Protein AF-A0A7Y0SPT6-F1 (afdb_monomer)

Secondary structure (DSSP, 8-state):
-HHHHHHHHHHHHTTTSHHHHHHHHHHSSS---S-GGGPPP-TT--PPPTT-SSSHHHHHHHHHHHHHHHHHHHHHHHTTS-SSGGG--------HHHHHHHHTTGGG---

Nearest PDB structures (foldseek):
  8c9g-assembly1_A  TM=8.582E-01  e=1.030E-02  Priestia megaterium
  8c9f-assembly1_A  TM=8.587E-01  e=1.387E-02  Priestia megaterium

Radius of gyration: 20.24 Å; Cα contacts (8 Å, |Δi|>4): 62; chains: 1; bounding box: 50×26×49 Å

pLDDT: mean 92.6, std 4.07, range [75.62, 97.69]

InterPro domains:
  IPR009080 Aminoacyl-tRNA synthetase, class Ia, anticodon-binding [SSF47323] (1-111)
  IPR013155 Methionyl/Valyl/Leucyl/Isoleucyl-tRNA synthetase, anticodon-binding [PF08264] (1-91)
  IPR050081 Isoleucine--tRNA ligase [PTHR42765] (2-110)

Structure (mmCIF, N/CA/C/O backbone):
data_AF-A0A7Y0SPT6-F1
#
_entry.id   AF-A0A7Y0SPT6-F1
#
loop_
_atom_site.group_PDB
_atom_site.id
_atom_site.type_symbol
_atom_site.label_atom_id
_atom_site.label_alt_id
_atom_site.label_comp_id
_atom_site.label_asym_id
_atom_site.label_entity_id
_atom_site.label_seq_id
_atom_site.pdbx_PDB_ins_code
_atom_site.Cartn_x
_atom_site.Cartn_y
_atom_site.Cartn_z
_atom_site.occupancy
_atom_site.B_iso_or_equiv
_atom_site.auth_seq_id
_atom_site.auth_comp_id
_atom_site.auth_asym_id
_atom_site.auth_atom_id
_atom_site.pdbx_PDB_model_num
ATOM 1 N N . ALA A 1 1 ? 2.396 -7.278 -6.099 1.00 87.56 1 ALA A N 1
ATOM 2 C CA . ALA A 1 1 ? 2.195 -5.827 -5.895 1.00 87.56 1 ALA A CA 1
ATOM 3 C C . ALA A 1 1 ? 3.503 -5.099 -5.570 1.00 87.56 1 ALA A C 1
ATOM 5 O O . ALA A 1 1 ? 3.992 -4.389 -6.435 1.00 87.56 1 ALA A O 1
ATOM 6 N N . LEU A 1 2 ? 4.112 -5.309 -4.391 1.00 93.88 2 LEU A N 1
ATOM 7 C CA . LEU A 1 2 ? 5.287 -4.537 -3.938 1.00 93.88 2 LEU A CA 1
ATOM 8 C C . LEU A 1 2 ? 6.454 -4.497 -4.935 1.00 93.88 2 LEU A C 1
ATOM 10 O O . LEU A 1 2 ? 7.004 -3.428 -5.159 1.00 93.88 2 LEU A O 1
ATOM 14 N N . TYR A 1 3 ? 6.775 -5.623 -5.581 1.00 93.31 3 TYR A N 1
ATOM 15 C CA . TYR A 1 3 ? 7.822 -5.680 -6.609 1.00 93.31 3 TYR A CA 1
ATOM 16 C C . TYR A 1 3 ? 7.567 -4.710 -7.780 1.00 93.31 3 TYR A C 1
ATOM 18 O O . TYR A 1 3 ? 8.443 -3.946 -8.157 1.00 93.31 3 TYR A O 1
ATOM 26 N N . TYR A 1 4 ? 6.339 -4.671 -8.299 1.00 94.81 4 TYR A N 1
ATOM 27 C CA . TYR A 1 4 ? 5.960 -3.785 -9.405 1.00 94.81 4 TYR A CA 1
ATOM 28 C C . TYR A 1 4 ? 5.970 -2.313 -8.978 1.00 94.81 4 TYR A C 1
ATOM 30 O O . TYR A 1 4 ? 6.375 -1.445 -9.744 1.00 94.81 4 TYR A O 1
ATOM 38 N N . ILE A 1 5 ? 5.558 -2.037 -7.736 1.00 95.62 5 ILE A N 1
ATOM 39 C CA . ILE A 1 5 ? 5.596 -0.687 -7.167 1.00 95.62 5 ILE A CA 1
ATOM 40 C C . ILE A 1 5 ? 7.040 -0.198 -7.066 1.00 95.62 5 ILE A C 1
ATOM 42 O O . ILE A 1 5 ? 7.319 0.923 -7.477 1.00 95.62 5 ILE A O 1
ATOM 46 N N . VAL A 1 6 ? 7.963 -1.019 -6.556 1.00 95.69 6 VAL A N 1
ATOM 47 C CA . VAL A 1 6 ? 9.367 -0.609 -6.434 1.00 95.69 6 VAL A CA 1
ATOM 48 C C . VAL A 1 6 ? 10.048 -0.492 -7.804 1.00 95.69 6 VAL A C 1
ATOM 50 O O . VAL A 1 6 ? 10.781 0.468 -8.018 1.00 95.69 6 VAL A O 1
ATOM 53 N N . GLU A 1 7 ? 9.742 -1.372 -8.767 1.00 95.56 7 GLU A N 1
ATOM 54 C CA . GLU A 1 7 ? 10.236 -1.249 -10.149 1.00 95.56 7 GLU A CA 1
ATOM 55 C C . GLU A 1 7 ? 9.813 0.093 -10.777 1.00 95.56 7 GLU A C 1
ATOM 57 O O . GLU A 1 7 ? 10.642 0.779 -11.381 1.00 95.56 7 GLU A O 1
ATOM 62 N N . ALA A 1 8 ? 8.560 0.517 -10.589 1.00 95.69 8 ALA A N 1
ATOM 63 C CA . ALA A 1 8 ? 8.087 1.814 -11.067 1.00 95.69 8 ALA A CA 1
ATOM 64 C C . ALA A 1 8 ? 8.724 2.989 -10.310 1.00 95.69 8 ALA A C 1
ATOM 66 O O . ALA A 1 8 ? 9.320 3.882 -10.914 1.00 95.69 8 ALA A O 1
ATOM 67 N N . LEU A 1 9 ? 8.625 2.974 -8.978 1.00 96.00 9 LEU A N 1
ATOM 68 C CA . LEU A 1 9 ? 9.001 4.093 -8.118 1.00 96.00 9 LEU A CA 1
ATOM 69 C C . LEU A 1 9 ? 10.486 4.447 -8.255 1.00 96.00 9 LEU A C 1
ATOM 71 O O . LEU A 1 9 ? 10.817 5.626 -8.357 1.00 96.00 9 LEU A O 1
ATOM 75 N N . VAL A 1 10 ? 11.369 3.443 -8.311 1.00 96.62 10 VAL A N 1
ATOM 76 C CA . VAL A 1 10 ? 12.824 3.647 -8.414 1.00 96.62 10 VAL A CA 1
ATOM 77 C C . VAL A 1 10 ? 13.210 4.334 -9.726 1.00 96.62 10 VAL A C 1
ATOM 79 O O . VAL A 1 10 ? 14.054 5.229 -9.734 1.00 96.62 10 VAL A O 1
ATOM 82 N N . ARG A 1 11 ? 12.544 3.997 -10.835 1.00 95.75 11 ARG A N 1
ATOM 83 C CA . ARG A 1 11 ? 12.757 4.674 -12.124 1.00 95.75 11 ARG A CA 1
ATOM 84 C C . ARG A 1 11 ? 12.197 6.092 -12.121 1.00 95.75 11 ARG A C 1
ATOM 86 O O . ARG A 1 11 ? 12.853 7.007 -12.606 1.00 95.75 11 ARG A 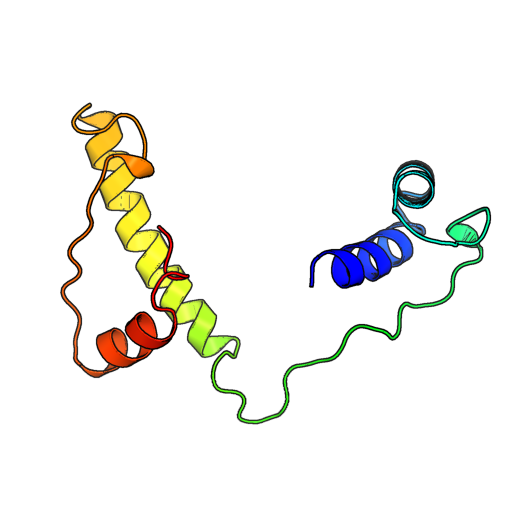O 1
ATOM 93 N N . TRP A 1 12 ? 11.013 6.297 -11.544 1.00 94.81 12 TRP A N 1
ATOM 94 C CA . TRP A 1 12 ? 10.384 7.620 -11.467 1.00 94.81 12 TRP A CA 1
ATOM 95 C C . TRP A 1 12 ? 11.157 8.601 -10.589 1.00 94.81 12 TRP A C 1
ATOM 97 O O . TRP A 1 12 ? 11.184 9.794 -10.883 1.00 94.81 12 TRP A O 1
ATOM 107 N N . MET A 1 13 ? 11.798 8.116 -9.523 1.00 95.25 13 MET A N 1
ATOM 108 C CA . MET A 1 13 ? 12.612 8.957 -8.647 1.00 95.25 13 MET A CA 1
ATOM 109 C C . MET A 1 13 ? 14.013 9.237 -9.210 1.00 95.25 13 MET A C 1
ATOM 111 O O . MET A 1 13 ? 14.622 10.226 -8.804 1.00 95.25 13 MET A O 1
ATOM 115 N N . ALA A 1 14 ? 14.526 8.422 -10.142 1.00 96.19 14 ALA A N 1
ATOM 116 C CA . ALA A 1 14 ? 15.891 8.536 -10.669 1.00 96.19 14 ALA A CA 1
ATOM 117 C C . ALA A 1 14 ? 16.271 9.937 -11.206 1.00 96.19 14 ALA A C 1
ATOM 119 O O . ALA A 1 14 ? 17.397 10.365 -10.948 1.00 96.19 14 ALA A O 1
ATOM 120 N N . PRO A 1 15 ? 15.379 10.708 -11.867 1.00 94.75 15 PRO A N 1
ATOM 121 C CA . PRO A 1 15 ? 15.691 12.069 -12.320 1.00 94.75 15 PRO A CA 1
ATOM 122 C C . PRO A 1 15 ? 15.868 13.109 -11.200 1.00 94.75 15 PRO A C 1
ATOM 124 O O . PRO A 1 15 ? 16.413 14.179 -11.455 1.00 94.75 15 PRO A O 1
ATOM 127 N N . ILE A 1 16 ? 15.388 12.833 -9.981 1.00 96.62 16 ILE A N 1
ATOM 128 C CA . ILE A 1 16 ? 15.374 13.786 -8.853 1.00 96.62 16 ILE A CA 1
ATOM 129 C C . ILE A 1 16 ? 16.317 13.322 -7.734 1.00 96.62 16 ILE A C 1
ATOM 131 O O . ILE A 1 16 ? 17.043 14.121 -7.149 1.00 96.62 16 ILE A O 1
ATOM 135 N N . MET A 1 17 ? 16.312 12.021 -7.444 1.00 97.31 17 MET A N 1
ATOM 136 C CA . MET A 1 17 ? 17.060 11.367 -6.371 1.00 97.31 17 MET A CA 1
ATOM 137 C C . MET A 1 17 ? 17.978 10.288 -6.955 1.00 97.31 17 MET A C 1
ATOM 139 O O . MET A 1 17 ? 17.886 9.116 -6.594 1.00 97.31 17 MET A O 1
ATOM 143 N N . SER A 1 18 ? 18.840 10.678 -7.893 1.00 96.12 18 SER A N 1
ATOM 144 C CA . SER A 1 18 ? 19.634 9.761 -8.720 1.00 96.12 18 SER A CA 1
ATOM 145 C C . SER A 1 18 ? 20.489 8.778 -7.919 1.00 96.12 18 SER A C 1
ATOM 147 O O . SER A 1 18 ? 20.436 7.582 -8.190 1.00 96.12 18 SER A O 1
ATOM 149 N N . SER A 1 19 ? 21.226 9.247 -6.907 1.00 96.31 19 SER A N 1
ATOM 150 C CA . SER A 1 19 ? 22.067 8.372 -6.077 1.00 96.31 19 SER A CA 1
ATOM 151 C C . SER A 1 19 ? 21.239 7.350 -5.297 1.00 96.31 19 SER A C 1
ATOM 153 O O . SER A 1 19 ? 21.529 6.161 -5.340 1.00 96.31 19 SER A O 1
ATOM 155 N N . THR A 1 20 ? 20.164 7.794 -4.639 1.00 97.69 20 THR A N 1
ATOM 156 C CA . THR A 1 20 ? 19.277 6.901 -3.877 1.00 97.69 20 THR A CA 1
ATOM 157 C C . THR A 1 20 ? 18.575 5.896 -4.789 1.00 97.69 20 THR A C 1
ATOM 159 O O . THR A 1 20 ? 18.407 4.739 -4.417 1.00 97.69 20 THR A O 1
ATOM 162 N N . ALA A 1 21 ? 18.176 6.315 -5.992 1.00 97.31 21 ALA A N 1
ATOM 163 C CA . ALA A 1 21 ? 17.574 5.424 -6.974 1.00 97.31 21 ALA A CA 1
ATOM 164 C C . ALA A 1 21 ? 18.546 4.316 -7.405 1.00 97.31 21 ALA A C 1
ATOM 166 O O . ALA A 1 21 ? 18.148 3.157 -7.460 1.00 97.31 21 ALA A O 1
ATOM 167 N N . ASP A 1 22 ? 19.809 4.658 -7.676 1.00 96.69 22 ASP A N 1
ATOM 168 C CA . ASP A 1 22 ? 20.838 3.693 -8.084 1.00 96.69 22 ASP A CA 1
ATOM 169 C C . ASP A 1 22 ? 21.207 2.723 -6.950 1.00 96.69 22 ASP A C 1
ATOM 171 O O . ASP A 1 22 ? 21.380 1.528 -7.180 1.00 96.69 22 ASP A O 1
ATOM 175 N N . GLU A 1 23 ? 21.243 3.195 -5.702 1.00 97.00 23 GLU A N 1
ATOM 176 C CA . GLU A 1 23 ? 21.419 2.333 -4.527 1.00 97.00 23 GLU A CA 1
ATOM 177 C C . GLU A 1 23 ? 20.279 1.313 -4.402 1.00 97.00 23 GLU A C 1
ATOM 179 O O . GLU A 1 23 ? 20.535 0.111 -4.350 1.00 97.00 23 GLU A O 1
ATOM 184 N N . ILE A 1 24 ? 19.015 1.764 -4.427 1.00 96.69 24 ILE A N 1
ATOM 185 C CA . ILE A 1 24 ? 17.860 0.853 -4.355 1.00 96.69 24 ILE A CA 1
ATOM 186 C C . ILE A 1 24 ? 17.875 -0.113 -5.544 1.00 96.69 24 ILE A C 1
ATOM 188 O O . ILE A 1 24 ? 17.625 -1.305 -5.372 1.00 96.69 24 ILE A O 1
ATOM 192 N N . TRP A 1 25 ? 18.186 0.384 -6.743 1.00 96.19 25 TRP A N 1
ATOM 193 C CA . TRP A 1 25 ? 18.236 -0.418 -7.960 1.00 96.19 25 TRP A CA 1
ATOM 194 C C . TRP A 1 25 ? 19.150 -1.632 -7.825 1.00 96.19 25 TRP A C 1
ATOM 196 O O . TRP A 1 25 ? 18.762 -2.716 -8.257 1.00 96.19 25 TRP A O 1
ATOM 206 N N . ASN A 1 26 ? 20.323 -1.456 -7.216 1.00 95.00 26 ASN A N 1
ATOM 207 C CA . ASN A 1 26 ? 21.313 -2.515 -7.029 1.00 95.00 26 ASN A CA 1
ATOM 208 C C . ASN A 1 26 ? 20.921 -3.536 -5.945 1.00 95.00 26 ASN A C 1
ATOM 210 O O . ASN A 1 26 ? 21.350 -4.685 -6.018 1.00 95.00 26 ASN A O 1
ATOM 214 N N . GLU A 1 27 ? 20.085 -3.149 -4.981 1.00 96.00 27 GLU A N 1
ATOM 215 C CA . GLU A 1 27 ? 19.605 -4.028 -3.900 1.00 96.00 27 GLU A CA 1
ATOM 216 C C . GLU A 1 27 ? 18.333 -4.809 -4.268 1.00 96.00 27 GLU A C 1
ATOM 218 O O . GLU A 1 27 ? 17.950 -5.777 -3.605 1.00 96.00 27 GLU A O 1
ATOM 223 N N . MET A 1 28 ? 17.636 -4.398 -5.324 1.00 95.50 28 MET A N 1
ATOM 224 C CA . MET A 1 28 ? 16.413 -5.063 -5.752 1.00 95.50 28 MET A CA 1
ATOM 225 C C . MET A 1 28 ? 16.697 -6.443 -6.387 1.00 95.50 28 MET A C 1
ATOM 227 O O . MET A 1 28 ? 17.636 -6.604 -7.170 1.00 95.50 28 MET A O 1
ATOM 231 N N . PRO A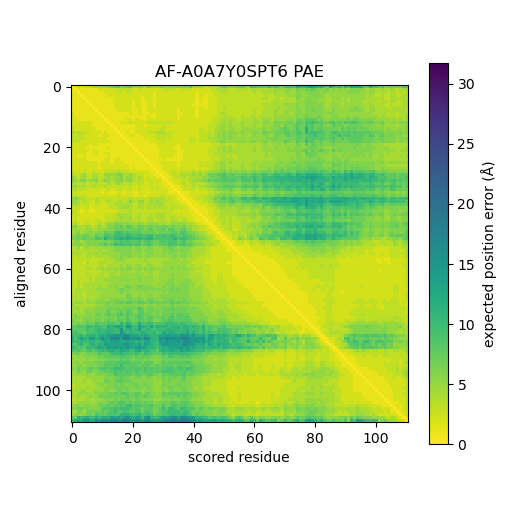 1 29 ? 15.844 -7.454 -6.137 1.00 93.44 29 PRO A N 1
ATOM 232 C CA . PRO A 1 29 ? 16.053 -8.808 -6.646 1.00 93.44 29 PRO A CA 1
ATOM 233 C C . PRO A 1 29 ? 15.863 -8.901 -8.168 1.00 93.44 29 PRO A C 1
ATOM 235 O O . PRO A 1 29 ? 15.119 -8.125 -8.767 1.00 93.44 29 PRO A O 1
ATOM 238 N N . GLY A 1 30 ? 16.475 -9.910 -8.792 1.00 89.62 30 GLY A N 1
ATOM 239 C CA . GLY A 1 30 ? 16.309 -10.214 -10.219 1.00 89.62 30 GLY A CA 1
ATOM 240 C C . GLY A 1 30 ? 17.420 -9.661 -11.115 1.00 89.62 30 GLY A C 1
ATOM 241 O O . GLY A 1 30 ? 18.276 -8.894 -10.682 1.00 89.62 30 GLY A O 1
ATOM 242 N N . GLN A 1 31 ? 17.422 -10.100 -12.376 1.00 88.88 31 GLN A N 1
ATOM 243 C CA . GLN A 1 31 ? 18.368 -9.613 -13.381 1.00 88.88 31 GLN A CA 1
ATOM 244 C C . GLN A 1 31 ? 17.971 -8.209 -13.830 1.00 88.88 31 GLN A C 1
ATOM 246 O O . GLN A 1 31 ? 16.801 -7.952 -14.104 1.00 88.88 31 GLN A O 1
ATOM 251 N N . ARG A 1 32 ? 18.953 -7.313 -13.903 1.00 89.38 32 ARG A N 1
ATOM 252 C CA . ARG A 1 32 ? 18.755 -5.900 -14.217 1.00 89.38 32 ARG A CA 1
ATOM 253 C C . ARG A 1 32 ? 20.000 -5.319 -14.865 1.00 89.38 32 ARG A C 1
ATOM 255 O O . ARG A 1 32 ? 21.100 -5.851 -14.700 1.00 89.38 32 ARG A O 1
ATOM 262 N N . ASP A 1 33 ? 19.809 -4.219 -15.578 1.00 91.81 33 ASP A N 1
ATOM 263 C CA . ASP A 1 33 ? 20.916 -3.431 -16.101 1.00 91.81 33 ASP A CA 1
ATOM 264 C C . ASP A 1 33 ? 21.760 -2.846 -14.973 1.00 91.81 33 ASP A C 1
ATOM 266 O O . ASP A 1 33 ? 21.320 -2.715 -13.830 1.00 91.81 33 ASP A O 1
ATOM 270 N N . LYS A 1 34 ? 22.990 -2.465 -15.317 1.00 91.38 34 LYS A N 1
ATOM 271 C CA . LYS A 1 34 ? 23.969 -1.971 -14.348 1.00 91.38 34 LYS A CA 1
ATOM 272 C C . LYS A 1 34 ? 23.533 -0.686 -13.638 1.00 91.38 34 LYS A C 1
ATOM 274 O O . LYS A 1 34 ? 23.949 -0.466 -12.510 1.00 91.38 34 LYS A O 1
ATOM 279 N N . PHE A 1 35 ? 22.752 0.160 -14.303 1.00 92.81 35 PHE A N 1
ATOM 280 C CA . PHE A 1 35 ? 22.353 1.461 -13.777 1.00 92.81 35 PHE A CA 1
ATOM 281 C C . PHE A 1 35 ? 20.875 1.706 -14.044 1.00 92.81 35 PHE A C 1
ATOM 283 O O . PHE A 1 35 ? 20.391 1.448 -15.146 1.00 92.81 35 PHE A O 1
ATOM 290 N N . VAL A 1 36 ? 20.182 2.302 -13.076 1.00 95.06 36 VAL A N 1
ATOM 291 C CA . VAL A 1 36 ? 18.785 2.735 -13.255 1.00 95.06 36 VAL A CA 1
ATOM 292 C C . VAL A 1 36 ? 18.647 3.813 -14.339 1.00 95.06 36 VAL A C 1
ATOM 294 O O . VAL A 1 36 ? 17.607 3.928 -14.979 1.00 95.06 36 VAL A O 1
ATOM 297 N N . PHE A 1 37 ? 19.707 4.588 -14.589 1.00 93.25 37 PHE A N 1
ATOM 298 C CA . PHE A 1 37 ? 19.694 5.751 -15.488 1.00 93.25 37 PHE A CA 1
ATOM 299 C C . PHE A 1 37 ? 19.484 5.413 -16.965 1.00 93.25 37 PHE A C 1
ATOM 301 O O . PHE A 1 37 ? 19.147 6.298 -17.748 1.00 93.25 37 PHE A O 1
ATOM 308 N N . THR A 1 38 ? 19.710 4.159 -17.353 1.00 90.69 38 THR A N 1
ATOM 309 C CA . THR A 1 38 ? 19.437 3.665 -18.709 1.00 90.69 38 THR A CA 1
ATOM 310 C C . THR A 1 38 ? 18.090 2.957 -18.808 1.00 90.69 38 THR A C 1
ATOM 312 O O . THR A 1 38 ? 17.746 2.466 -19.878 1.00 90.69 38 THR A O 1
ATOM 315 N N . GLY A 1 39 ? 17.345 2.874 -17.703 1.00 87.75 39 GLY A N 1
ATOM 316 C CA . GLY A 1 39 ? 16.040 2.239 -17.656 1.00 87.75 39 GLY A CA 1
ATOM 317 C C . GLY A 1 39 ? 14.965 3.077 -18.343 1.00 87.75 39 GLY A C 1
ATOM 318 O O . GLY A 1 39 ? 14.933 4.302 -18.235 1.00 87.75 39 GLY A O 1
ATOM 319 N N . GLU A 1 40 ? 14.055 2.390 -19.023 1.00 90.12 40 GLU A N 1
ATOM 320 C CA . GLU A 1 40 ? 12.855 2.986 -19.609 1.00 90.12 40 GLU A CA 1
ATOM 321 C C . GLU A 1 40 ? 11.715 3.064 -18.588 1.00 90.12 40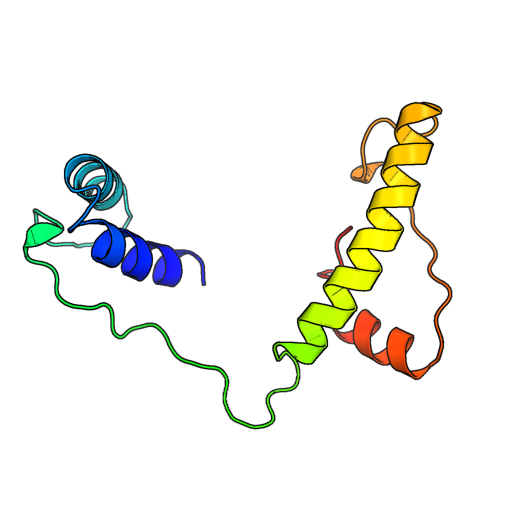 GLU A C 1
ATOM 323 O O . GLU A 1 40 ? 11.817 2.538 -17.476 1.00 90.12 40 GLU A O 1
ATOM 328 N N . TRP A 1 41 ? 10.618 3.726 -18.963 1.00 90.06 41 TRP A N 1
ATOM 329 C CA . TRP A 1 41 ? 9.405 3.774 -18.150 1.00 90.06 41 TRP A CA 1
ATOM 330 C C . TRP A 1 41 ? 8.901 2.360 -17.828 1.00 90.06 41 TRP A C 1
ATOM 332 O O . TRP A 1 41 ? 8.963 1.457 -18.657 1.00 90.06 41 TRP A O 1
ATOM 342 N N . PHE A 1 42 ? 8.422 2.146 -16.601 1.00 93.00 42 PHE A N 1
ATOM 343 C CA . PHE A 1 42 ? 7.931 0.832 -16.199 1.00 93.00 42 PHE A CA 1
ATOM 344 C C . PHE A 1 42 ? 6.476 0.627 -16.632 1.00 93.00 42 PHE A C 1
ATOM 346 O O . PHE A 1 42 ? 5.559 1.186 -16.031 1.00 93.00 42 PHE A O 1
ATOM 353 N N . ASP A 1 43 ? 6.274 -0.240 -17.622 1.00 92.06 43 ASP A N 1
ATOM 354 C CA . ASP A 1 43 ? 4.957 -0.537 -18.205 1.00 92.06 43 ASP A CA 1
ATOM 355 C C . ASP A 1 43 ? 4.214 -1.696 -17.517 1.00 92.06 43 ASP A C 1
ATOM 357 O O . ASP A 1 43 ? 3.146 -2.117 -17.955 1.00 92.06 43 ASP A O 1
ATOM 361 N N . GLY A 1 44 ? 4.760 -2.240 -16.424 1.00 92.38 44 GLY A N 1
ATOM 362 C CA . GLY A 1 44 ? 4.128 -3.343 -15.695 1.00 92.38 44 GLY A CA 1
ATOM 363 C C . GLY A 1 44 ? 2.961 -2.920 -14.795 1.00 92.38 44 GLY A C 1
ATOM 364 O O . GLY A 1 44 ? 2.251 -3.783 -14.278 1.00 92.38 44 GLY A O 1
ATOM 365 N N . LEU A 1 45 ? 2.768 -1.618 -14.558 1.00 92.12 45 LEU A N 1
ATOM 366 C CA . LEU A 1 45 ? 1.628 -1.119 -13.787 1.00 92.12 45 LEU A CA 1
ATOM 367 C C . LEU A 1 45 ? 0.371 -1.067 -14.655 1.00 92.12 45 LEU A C 1
ATOM 369 O O . LEU A 1 45 ? 0.393 -0.573 -15.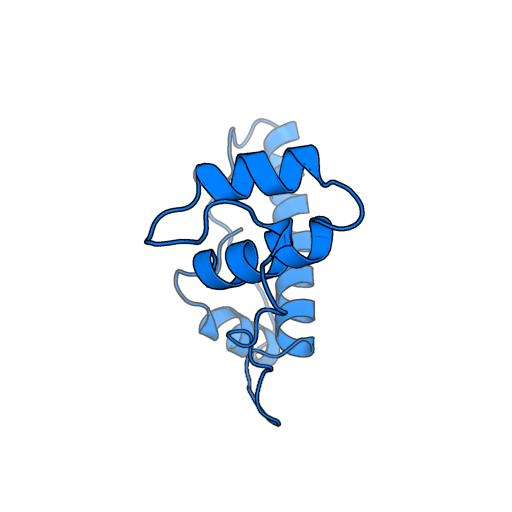778 1.00 92.12 45 LEU A O 1
ATOM 373 N N . PHE A 1 46 ? -0.743 -1.517 -14.090 1.00 90.38 46 PHE A N 1
ATOM 374 C CA . PHE A 1 46 ? -2.053 -1.487 -14.727 1.00 90.38 46 PHE A CA 1
ATOM 375 C C . PHE A 1 46 ? -3.065 -0.803 -13.809 1.00 90.38 46 PHE A C 1
ATOM 377 O O . PHE A 1 46 ? -2.982 -0.897 -12.583 1.00 90.38 46 PHE A O 1
ATOM 384 N N . GLY A 1 47 ? -4.004 -0.078 -14.414 1.00 88.62 47 GLY A N 1
ATOM 385 C CA . GLY A 1 47 ? -5.130 0.507 -13.693 1.00 88.62 47 GLY A CA 1
ATOM 386 C C . GLY A 1 47 ? -6.173 -0.546 -13.322 1.00 88.62 47 GLY A C 1
ATOM 387 O O . GLY A 1 47 ? -6.185 -1.648 -13.872 1.00 88.62 47 GLY A O 1
ATOM 388 N N . LEU A 1 48 ? -7.075 -0.185 -12.411 1.00 91.38 48 LEU A N 1
ATOM 389 C CA . LEU A 1 48 ? -8.304 -0.949 -12.204 1.00 91.38 48 LEU A CA 1
ATOM 390 C C . LEU A 1 48 ? -9.210 -0.827 -13.436 1.00 91.38 48 LEU A C 1
ATOM 392 O O . LEU A 1 48 ? -9.295 0.244 -14.042 1.00 91.38 48 LEU A O 1
ATOM 396 N N . ALA A 1 49 ? -9.891 -1.918 -13.784 1.00 91.00 49 ALA A N 1
ATOM 397 C CA . ALA A 1 49 ? -10.926 -1.894 -14.805 1.00 91.00 49 ALA A CA 1
ATOM 398 C C . ALA A 1 49 ? -12.153 -1.100 -14.324 1.00 91.00 49 ALA A C 1
ATOM 400 O O . ALA A 1 49 ? -12.379 -0.896 -13.128 1.00 91.00 49 ALA A O 1
ATOM 401 N N . GLU A 1 50 ? -12.951 -0.627 -15.277 1.00 88.94 50 GLU A N 1
ATOM 402 C CA . GLU A 1 50 ? -14.189 0.077 -14.965 1.00 88.94 50 GLU A CA 1
ATOM 403 C C . GLU A 1 50 ? -15.188 -0.878 -14.297 1.00 88.94 50 GLU A C 1
ATOM 405 O O . GLU A 1 50 ? -15.383 -2.006 -14.748 1.00 88.94 50 GLU A O 1
ATOM 410 N N . GLY A 1 51 ? -15.809 -0.429 -13.204 1.00 88.25 51 GLY A N 1
ATOM 411 C CA . GLY A 1 51 ? -16.746 -1.245 -12.429 1.00 88.25 51 GLY A CA 1
ATOM 412 C C . GLY A 1 51 ? -16.096 -2.229 -11.453 1.00 88.25 51 GLY A C 1
ATOM 413 O O . GLY A 1 51 ? -16.823 -2.978 -10.805 1.00 88.25 51 GLY A O 1
ATOM 414 N N . GLU A 1 52 ? -14.766 -2.217 -11.304 1.00 92.75 52 GLU A N 1
ATOM 415 C CA . GLU A 1 52 ? -14.100 -2.986 -10.252 1.00 92.75 52 GLU A CA 1
ATOM 416 C C . GLU A 1 52 ? -14.604 -2.575 -8.868 1.00 92.75 52 GLU A C 1
ATOM 418 O O . GLU A 1 52 ? -14.760 -1.393 -8.544 1.00 92.75 52 GLU A O 1
ATOM 423 N N . GLU A 1 53 ? -14.862 -3.581 -8.043 1.00 89.19 53 GLU A N 1
ATOM 424 C CA . GLU A 1 53 ? -15.566 -3.403 -6.779 1.00 89.19 53 GLU A CA 1
ATOM 425 C C . GLU A 1 53 ? -14.662 -2.819 -5.684 1.00 89.19 53 GLU A C 1
ATOM 427 O O . GLU A 1 53 ? -15.094 -1.980 -4.894 1.00 89.19 53 GLU A O 1
ATOM 432 N N . LEU A 1 54 ? -13.382 -3.205 -5.671 1.00 92.56 54 LEU A N 1
ATOM 433 C CA . LEU A 1 54 ? -12.363 -2.729 -4.724 1.00 92.56 54 LEU A CA 1
ATOM 434 C C . LEU A 1 54 ? -11.683 -1.441 -5.216 1.00 92.56 54 LEU A C 1
ATOM 436 O O . LEU A 1 54 ? -10.455 -1.331 -5.256 1.00 92.56 54 LEU A O 1
ATOM 440 N N . ASN A 1 55 ? -12.493 -0.474 -5.634 1.00 94.06 55 ASN A N 1
ATOM 441 C CA . ASN A 1 55 ? -12.046 0.799 -6.191 1.00 94.06 55 ASN A CA 1
ATOM 442 C C . ASN A 1 55 ? -11.738 1.862 -5.113 1.00 94.06 55 ASN A C 1
ATOM 444 O O . ASN A 1 55 ? -11.760 1.607 -3.907 1.00 94.06 55 ASN A O 1
ATOM 448 N N . ASN A 1 56 ? -11.442 3.086 -5.558 1.00 93.00 56 ASN A N 1
ATOM 449 C CA . ASN A 1 56 ? -11.094 4.203 -4.676 1.00 93.00 56 ASN A CA 1
ATOM 450 C C . ASN A 1 56 ? -12.200 4.558 -3.671 1.00 93.00 56 ASN A C 1
ATOM 452 O O . ASN A 1 56 ? -11.885 4.910 -2.535 1.00 93.00 56 ASN A O 1
ATOM 456 N N . GLU A 1 57 ? -13.475 4.478 -4.059 1.00 93.62 57 GLU A N 1
ATOM 457 C CA . GLU A 1 57 ? -14.595 4.782 -3.160 1.00 93.62 57 GLU A CA 1
ATOM 458 C C . GLU A 1 57 ? -14.674 3.736 -2.046 1.00 93.62 57 GLU A C 1
ATOM 460 O O . GLU A 1 57 ? -14.704 4.095 -0.868 1.00 93.62 57 GLU A O 1
ATOM 465 N N . PHE A 1 58 ? -14.569 2.452 -2.407 1.00 95.00 58 PHE A N 1
ATOM 466 C CA . PHE A 1 58 ? -14.499 1.353 -1.445 1.00 95.00 58 PHE A CA 1
ATOM 467 C C . PHE A 1 58 ? -13.369 1.570 -0.425 1.00 95.00 58 PHE A C 1
ATOM 469 O O . PHE A 1 58 ? -13.611 1.587 0.783 1.00 95.00 58 PHE A O 1
ATOM 476 N N . TRP A 1 59 ? -12.138 1.817 -0.887 1.00 94.88 59 TRP A N 1
ATOM 477 C CA . TRP A 1 59 ? -10.996 2.021 0.012 1.00 94.88 59 TRP A CA 1
ATOM 478 C C . TRP A 1 59 ? -11.077 3.313 0.829 1.00 94.88 59 TRP A C 1
ATOM 480 O O . TRP A 1 59 ? -10.495 3.377 1.914 1.00 94.88 59 TRP A O 1
ATOM 490 N N . THR A 1 60 ? -11.786 4.336 0.350 1.00 95.50 60 THR A N 1
ATOM 491 C CA . THR A 1 60 ? -12.036 5.564 1.120 1.00 95.50 60 THR A CA 1
ATOM 492 C C . THR A 1 60 ? -12.927 5.273 2.326 1.00 95.50 60 THR A C 1
ATOM 494 O O . THR A 1 60 ? -12.622 5.703 3.439 1.00 95.50 60 THR A O 1
ATOM 497 N N . GLU A 1 61 ? -13.986 4.483 2.139 1.00 94.44 61 GLU A N 1
ATOM 498 C CA . GLU A 1 61 ? -14.876 4.079 3.231 1.00 94.44 61 GLU A CA 1
ATOM 499 C C . GLU A 1 61 ? -14.165 3.185 4.256 1.00 94.44 61 GLU A C 1
ATOM 501 O O . GLU A 1 61 ? -14.238 3.444 5.459 1.00 94.44 61 GLU A O 1
ATOM 506 N N . ILE A 1 62 ? -13.404 2.183 3.799 1.00 95.31 62 ILE A N 1
ATOM 507 C CA . ILE A 1 62 ? -12.636 1.302 4.695 1.00 95.31 62 ILE A CA 1
ATOM 508 C C . ILE A 1 62 ? -11.609 2.096 5.516 1.00 95.31 62 ILE A C 1
ATOM 510 O O . ILE A 1 62 ? -11.443 1.853 6.714 1.00 95.31 62 ILE A O 1
ATOM 514 N N . GLN A 1 63 ? -10.948 3.092 4.917 1.00 94.94 63 GLN A N 1
ATOM 515 C CA . GLN A 1 63 ? -10.026 3.968 5.644 1.00 94.94 63 GLN A CA 1
ATOM 516 C C . GLN A 1 63 ? -10.726 4.808 6.718 1.00 94.94 63 GLN A C 1
ATOM 518 O O . GLN A 1 63 ? -10.154 5.005 7.792 1.00 94.94 63 GLN A O 1
ATOM 523 N N . ALA A 1 64 ? -11.960 5.262 6.477 1.00 94.75 64 ALA A N 1
ATOM 524 C CA . ALA A 1 64 ? -12.737 5.986 7.480 1.00 94.75 64 ALA A CA 1
ATOM 525 C C . ALA A 1 64 ? -13.057 5.097 8.695 1.00 94.75 64 ALA A C 1
ATOM 527 O O . ALA A 1 64 ? -12.854 5.518 9.838 1.00 94.75 64 ALA A O 1
ATOM 528 N N . VAL A 1 65 ? -13.469 3.845 8.457 1.00 95.00 65 VAL A N 1
ATOM 529 C CA . VAL A 1 65 ? -13.698 2.849 9.520 1.00 95.00 65 VAL A CA 1
ATOM 530 C C . VAL A 1 65 ? -12.413 2.602 10.310 1.00 95.00 65 VAL A C 1
ATOM 532 O O . VAL A 1 65 ? -12.408 2.708 11.537 1.00 95.00 65 VAL A O 1
ATOM 535 N N . ARG A 1 66 ? -11.293 2.355 9.619 1.00 94.50 66 ARG A N 1
ATOM 536 C CA . ARG A 1 66 ? -9.988 2.150 10.262 1.00 94.50 66 ARG A CA 1
ATOM 537 C C . ARG A 1 66 ? -9.561 3.355 11.101 1.00 94.50 66 ARG A C 1
ATOM 539 O O . ARG A 1 66 ? -9.039 3.179 12.197 1.00 94.50 66 ARG A O 1
ATOM 546 N N . GLY A 1 67 ? -9.806 4.574 10.625 1.00 94.88 67 GLY A N 1
ATOM 547 C CA . GLY A 1 67 ? -9.538 5.797 11.381 1.00 94.88 67 GLY A CA 1
ATOM 548 C C . GLY A 1 67 ? -10.320 5.863 12.696 1.00 94.88 67 GLY A C 1
ATOM 549 O O . GLY A 1 67 ? -9.749 6.202 13.736 1.00 94.88 67 GLY A O 1
ATOM 550 N N . ALA A 1 68 ? -11.601 5.486 12.675 1.00 94.25 68 ALA A N 1
ATOM 551 C C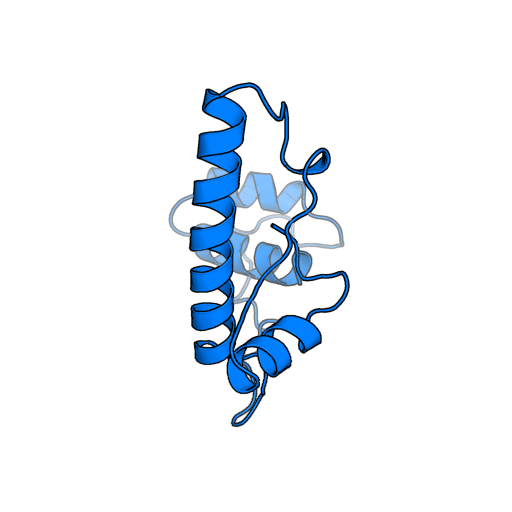A . ALA A 1 68 ? -12.431 5.424 13.877 1.00 94.25 68 ALA A CA 1
ATOM 552 C C . ALA A 1 68 ? -11.932 4.361 14.874 1.00 94.25 68 ALA A C 1
ATOM 554 O O . ALA A 1 68 ? -11.821 4.652 16.067 1.00 94.25 68 ALA A O 1
ATOM 555 N N . VAL A 1 69 ? -11.566 3.167 14.392 1.00 94.62 69 VAL A N 1
ATOM 556 C CA . VAL A 1 69 ? -11.014 2.093 15.237 1.00 94.62 69 VAL A CA 1
ATOM 557 C C . VAL A 1 69 ? -9.680 2.497 15.852 1.00 94.62 69 VAL A C 1
ATOM 559 O O . VAL A 1 69 ? -9.499 2.370 17.061 1.00 94.62 69 VAL A O 1
ATOM 562 N N . ASN A 1 70 ? -8.768 3.056 15.055 1.00 94.12 70 ASN A N 1
ATOM 563 C CA . ASN A 1 70 ? -7.465 3.501 15.541 1.00 94.12 70 ASN A CA 1
ATOM 564 C C . ASN A 1 70 ? -7.600 4.526 16.663 1.00 94.12 70 ASN A C 1
ATOM 566 O O . ASN A 1 70 ? -6.873 4.444 17.647 1.00 94.12 70 ASN A O 1
ATOM 570 N N . LYS A 1 71 ? -8.560 5.450 16.567 1.00 94.06 71 LYS A N 1
ATOM 571 C CA . LYS A 1 71 ? -8.819 6.411 17.642 1.00 94.06 71 LYS A CA 1
ATOM 572 C C . LYS A 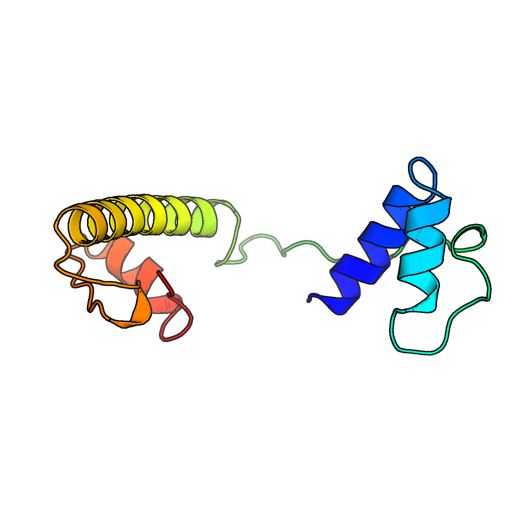1 71 ? -9.163 5.713 18.965 1.00 94.06 71 LYS A C 1
ATOM 574 O O . LYS A 1 71 ? -8.585 6.062 19.990 1.00 94.06 71 LYS A O 1
ATOM 579 N N . LEU A 1 72 ? -10.046 4.712 18.936 1.00 93.50 72 LEU A N 1
ATOM 580 C CA . LEU A 1 72 ? -10.413 3.933 20.125 1.00 93.50 72 LEU A CA 1
ATOM 581 C C . LEU A 1 72 ? -9.223 3.142 20.685 1.00 93.50 72 LEU A C 1
ATOM 583 O O . LEU A 1 72 ? -9.006 3.133 21.895 1.00 93.50 72 LEU A O 1
ATOM 587 N N . LEU A 1 73 ? -8.425 2.518 19.812 1.00 93.56 73 LEU A N 1
ATOM 588 C CA . LEU A 1 73 ? -7.223 1.787 20.220 1.00 93.56 73 LEU A CA 1
ATOM 589 C C . LEU A 1 73 ? -6.187 2.715 20.867 1.00 93.56 73 LEU A C 1
ATOM 591 O O . LEU A 1 73 ? -5.576 2.346 21.868 1.00 93.56 73 LEU A O 1
ATOM 595 N N . GLU A 1 74 ? -5.994 3.923 20.334 1.00 94.00 74 GLU A N 1
ATOM 596 C CA . GLU A 1 74 ? -5.089 4.909 20.931 1.00 94.00 74 GLU A CA 1
ATOM 597 C C . GLU A 1 74 ? -5.575 5.388 22.303 1.00 94.00 74 GLU A C 1
ATOM 599 O O . GLU A 1 74 ? -4.765 5.547 23.218 1.00 94.00 74 GLU A O 1
ATOM 604 N N . ASP A 1 75 ? -6.879 5.591 22.486 1.00 94.44 75 ASP A N 1
ATOM 605 C CA . ASP A 1 75 ? -7.423 5.983 23.787 1.00 94.44 75 ASP A CA 1
ATOM 606 C C . ASP A 1 75 ? -7.268 4.849 24.818 1.00 94.44 75 ASP A C 1
ATOM 608 O O . ASP A 1 75 ? -6.748 5.083 25.912 1.00 94.44 75 ASP A O 1
ATOM 612 N N . ALA A 1 76 ? -7.534 3.597 24.431 1.00 93.25 76 ALA A N 1
ATOM 613 C CA . ALA A 1 76 ? -7.281 2.426 25.275 1.00 93.25 76 ALA A CA 1
ATOM 614 C C . ALA A 1 76 ? -5.791 2.248 25.636 1.00 93.25 76 ALA A C 1
ATOM 616 O O . ALA A 1 76 ? -5.466 1.816 26.747 1.00 93.25 76 ALA A O 1
ATOM 617 N N . ARG A 1 77 ? -4.862 2.603 24.733 1.00 94.00 77 ARG A N 1
ATOM 618 C CA . ARG A 1 77 ? -3.416 2.625 25.033 1.00 94.00 77 ARG A CA 1
ATOM 619 C C . ARG A 1 77 ? -3.058 3.694 26.057 1.00 94.00 77 ARG A C 1
ATOM 621 O O . ARG A 1 77 ? -2.281 3.419 26.970 1.00 94.00 77 ARG A O 1
ATOM 628 N N . LYS A 1 78 ? -3.617 4.904 25.940 1.00 94.62 78 LYS A N 1
ATOM 629 C CA . LYS A 1 78 ? -3.390 5.988 26.917 1.00 94.62 78 LYS A CA 1
ATOM 630 C C . LYS A 1 78 ? -3.888 5.603 28.307 1.00 94.62 78 LYS A C 1
ATOM 632 O O . LYS A 1 78 ? -3.227 5.910 29.297 1.00 94.62 78 LYS A O 1
ATOM 637 N N . GLU A 1 79 ? -5.007 4.889 28.368 1.00 95.12 79 GLU A N 1
ATOM 638 C CA . GLU A 1 79 ? -5.572 4.329 29.600 1.00 95.12 79 GLU A CA 1
ATOM 639 C C . GLU A 1 79 ? -4.807 3.099 30.116 1.00 95.12 79 GLU A C 1
ATOM 641 O O . GLU A 1 79 ? -5.076 2.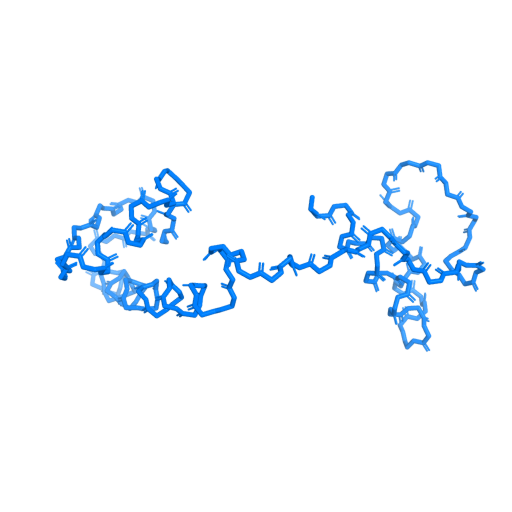620 31.216 1.00 95.12 79 GLU A O 1
ATOM 646 N N . LYS A 1 80 ? -3.802 2.623 29.364 1.00 93.00 80 LYS A N 1
ATOM 647 C CA . LYS A 1 80 ? -2.993 1.426 29.645 1.00 93.00 80 LYS A CA 1
ATOM 648 C C . LYS A 1 80 ? -3.805 0.130 29.710 1.00 93.00 80 LYS A C 1
ATOM 650 O O . LYS A 1 80 ? -3.336 -0.857 30.272 1.00 93.00 80 LYS A O 1
ATOM 655 N N . THR A 1 81 ? -4.990 0.120 29.106 1.00 92.12 81 THR A N 1
ATOM 656 C CA . THR A 1 81 ? -5.834 -1.071 28.962 1.00 92.12 81 THR A CA 1
ATOM 657 C C . THR A 1 81 ? -5.200 -2.068 27.995 1.00 92.12 81 THR A C 1
ATOM 659 O O . THR A 1 81 ? -5.252 -3.274 28.222 1.00 92.12 81 THR A O 1
ATOM 662 N N . ILE A 1 82 ? -4.546 -1.566 26.944 1.00 92.00 82 ILE A N 1
ATOM 663 C CA . ILE A 1 82 ? -3.778 -2.367 25.985 1.00 92.00 82 ILE A CA 1
ATOM 664 C C . ILE A 1 82 ? -2.372 -1.786 25.805 1.00 92.00 82 ILE A C 1
ATOM 666 O O . ILE A 1 82 ? -2.174 -0.574 25.900 1.00 92.00 82 ILE A O 1
ATOM 670 N N . GLY A 1 83 ? -1.388 -2.641 25.520 1.00 84.75 83 GLY A N 1
ATOM 671 C CA . GLY A 1 83 ? -0.027 -2.228 25.161 1.00 84.75 83 GLY A CA 1
ATOM 672 C C . GLY A 1 83 ? 0.181 -2.082 23.650 1.00 84.75 83 GLY A C 1
ATOM 673 O O . GLY A 1 83 ? 0.897 -1.188 23.208 1.00 84.75 83 GLY A O 1
ATOM 674 N N . GLY A 1 84 ? -0.472 -2.924 22.845 1.00 81.31 84 GLY A N 1
ATOM 675 C CA . GLY A 1 84 ? -0.424 -2.875 21.380 1.00 81.31 84 GLY A CA 1
ATOM 676 C C . GLY A 1 84 ? -1.743 -3.309 20.741 1.00 81.31 84 GLY A C 1
ATOM 677 O O . GLY A 1 84 ? -2.554 -3.962 21.390 1.00 81.31 84 GLY A O 1
ATOM 678 N N . ALA A 1 85 ? -1.960 -2.960 19.467 1.00 76.50 85 ALA A N 1
ATOM 679 C CA . ALA A 1 85 ? -3.203 -3.293 18.748 1.00 76.50 85 ALA A CA 1
ATOM 680 C C . ALA A 1 85 ? -3.486 -4.806 18.698 1.00 76.50 85 ALA A C 1
ATOM 682 O O . ALA A 1 85 ? -4.631 -5.213 18.822 1.00 76.50 85 ALA A O 1
ATOM 683 N N . LEU A 1 86 ? -2.442 -5.641 18.625 1.00 82.88 86 LEU A N 1
ATOM 684 C CA . LEU A 1 86 ? -2.565 -7.109 18.615 1.00 82.88 86 LEU A CA 1
ATOM 685 C C . LEU A 1 86 ? -3.121 -7.708 19.920 1.00 82.88 86 LEU A C 1
ATOM 687 O O . LEU A 1 86 ? -3.360 -8.907 19.987 1.00 82.88 86 LEU A O 1
ATOM 691 N N . GLN A 1 87 ? -3.276 -6.900 20.969 1.00 83.62 87 GLN A N 1
ATOM 692 C CA . GLN A 1 87 ? -3.855 -7.310 22.250 1.00 83.62 87 GLN A CA 1
ATOM 693 C C . GLN A 1 87 ? -5.327 -6.895 22.381 1.00 83.62 87 GLN A C 1
ATOM 695 O O . GLN A 1 87 ? -5.909 -7.069 23.449 1.00 83.62 87 GLN A O 1
ATOM 700 N N . ALA A 1 88 ? -5.905 -6.305 21.333 1.00 87.94 88 ALA A N 1
ATOM 701 C CA . ALA A 1 88 ? -7.271 -5.815 21.322 1.00 87.94 88 ALA A CA 1
ATOM 702 C C . ALA A 1 88 ? -8.146 -6.657 20.390 1.00 87.94 88 ALA A C 1
ATOM 704 O O . ALA A 1 88 ? -7.732 -7.034 19.296 1.00 87.94 88 ALA A O 1
ATOM 705 N N . GLU A 1 89 ? -9.381 -6.887 20.820 1.00 89.88 89 GLU A N 1
ATOM 706 C CA . GLU A 1 89 ? -10.465 -7.366 19.972 1.00 89.88 89 GLU A CA 1
ATOM 707 C C . GLU A 1 89 ? -11.442 -6.206 19.766 1.00 89.88 89 GLU A C 1
ATOM 709 O O . GLU A 1 89 ? -11.805 -5.514 20.721 1.00 89.88 89 GLU A O 1
ATOM 714 N N . VAL A 1 90 ? -11.829 -5.952 18.516 1.00 89.94 90 VAL A N 1
ATOM 715 C CA . VAL A 1 90 ? -12.696 -4.826 18.154 1.00 89.94 90 VAL A CA 1
ATOM 716 C C . VAL A 1 90 ? -14.024 -5.371 17.655 1.00 89.94 90 VAL A C 1
ATOM 718 O O . VAL A 1 90 ? -14.086 -6.035 16.625 1.00 89.94 90 VAL A O 1
ATOM 721 N N . THR A 1 91 ? -15.104 -5.045 18.361 1.00 92.25 91 THR A N 1
ATOM 722 C CA . THR A 1 91 ? -16.470 -5.312 17.900 1.00 92.25 91 THR A CA 1
ATOM 723 C C . THR A 1 91 ? -17.036 -4.059 17.242 1.00 92.25 91 THR A C 1
ATOM 725 O O . THR A 1 91 ? -17.189 -3.024 17.893 1.00 92.25 91 THR A O 1
ATOM 728 N N . LEU A 1 92 ? -17.352 -4.148 15.950 1.00 91.38 92 LEU A N 1
ATOM 729 C CA . LEU A 1 92 ? -17.951 -3.058 15.184 1.00 91.38 92 LEU A CA 1
ATOM 730 C C . LEU A 1 92 ? -19.459 -3.251 15.055 1.00 91.38 92 LEU A C 1
ATOM 732 O O . LEU A 1 92 ? -19.928 -4.326 14.693 1.00 91.38 92 LEU A O 1
ATOM 736 N N . PHE A 1 93 ? -20.205 -2.176 15.293 1.00 93.31 93 PHE A N 1
ATOM 737 C CA . PHE A 1 93 ? -21.620 -2.086 14.951 1.00 93.31 93 PHE A CA 1
ATOM 738 C C . PHE A 1 93 ? -21.753 -1.155 13.749 1.00 93.31 93 PHE A C 1
ATOM 740 O O . PHE A 1 93 ? -21.323 -0.003 13.803 1.00 93.31 93 PHE A O 1
ATOM 747 N N . ALA A 1 94 ? -22.323 -1.669 12.667 1.00 94.75 94 ALA A N 1
ATOM 748 C CA . ALA A 1 94 ? -22.493 -0.966 11.405 1.00 94.75 94 ALA A CA 1
ATOM 749 C C . ALA A 1 94 ? -23.876 -1.285 10.829 1.00 94.75 94 ALA A C 1
ATOM 751 O O . ALA A 1 94 ? -24.480 -2.295 11.192 1.00 94.75 94 ALA A O 1
ATOM 752 N N . ASP A 1 95 ? -24.374 -0.423 9.944 1.00 96.75 95 ASP A N 1
ATOM 753 C CA . ASP A 1 95 ? -25.532 -0.768 9.122 1.00 96.75 95 ASP A CA 1
ATOM 754 C C . ASP A 1 95 ? -25.199 -1.900 8.136 1.00 96.75 95 ASP A C 1
ATOM 756 O O . ASP A 1 95 ? -24.031 -2.216 7.887 1.00 96.75 95 ASP A O 1
ATOM 760 N N . ASP A 1 96 ? -26.240 -2.511 7.567 1.00 96.81 96 ASP A N 1
ATOM 761 C CA . ASP A 1 96 ? -26.102 -3.672 6.684 1.00 96.81 96 ASP A CA 1
ATOM 762 C C . ASP A 1 96 ? -25.215 -3.383 5.462 1.00 96.81 96 ASP A C 1
ATOM 764 O O . ASP A 1 96 ? -24.470 -4.255 5.011 1.00 96.81 96 ASP A O 1
ATOM 768 N N . ALA A 1 97 ? -25.261 -2.157 4.929 1.00 94.75 97 ALA A N 1
ATOM 769 C CA . ALA A 1 97 ? -24.503 -1.783 3.740 1.00 94.75 97 ALA A CA 1
ATOM 770 C C . ALA A 1 97 ? -23.002 -1.698 4.040 1.00 94.75 97 ALA A C 1
ATOM 772 O O . ALA A 1 97 ? -22.183 -2.237 3.290 1.00 94.75 97 ALA A O 1
ATOM 773 N N . LEU A 1 98 ? -22.632 -1.057 5.148 1.00 94.31 98 LEU A N 1
ATOM 774 C CA . LEU A 1 98 ? -21.245 -0.943 5.576 1.00 94.31 98 LEU A CA 1
ATOM 775 C C . LEU A 1 98 ? -20.703 -2.289 6.073 1.00 94.31 98 LEU A C 1
ATOM 777 O O . LEU A 1 98 ? -19.586 -2.661 5.713 1.00 94.31 98 LEU A O 1
ATOM 781 N N . ALA A 1 99 ? -21.498 -3.058 6.822 1.00 95.25 99 ALA A N 1
ATOM 782 C CA . ALA A 1 99 ? -21.128 -4.406 7.248 1.00 95.25 99 ALA A CA 1
ATOM 783 C C . ALA A 1 99 ? -20.828 -5.310 6.041 1.00 95.25 99 ALA A C 1
ATOM 785 O O . ALA A 1 99 ? -19.799 -5.985 6.016 1.00 95.25 99 ALA A O 1
ATOM 786 N N . ALA A 1 100 ? -21.665 -5.267 4.998 1.00 94.31 100 ALA A N 1
ATOM 787 C CA . ALA A 1 100 ? -21.434 -6.021 3.768 1.00 94.31 100 ALA A CA 1
ATOM 788 C C . ALA A 1 100 ? -20.132 -5.621 3.055 1.00 94.31 100 ALA A C 1
ATOM 790 O O . ALA A 1 100 ? -19.461 -6.486 2.498 1.00 94.31 100 ALA A O 1
ATOM 791 N N . LYS A 1 101 ? -19.747 -4.337 3.070 1.00 93.81 101 LYS A N 1
ATOM 792 C CA . LYS A 1 101 ? -18.473 -3.874 2.491 1.00 93.81 101 LYS A CA 1
ATOM 793 C C . LYS A 1 101 ? -17.271 -4.338 3.307 1.00 93.81 101 LYS A C 1
ATOM 795 O O . LYS A 1 101 ? -16.328 -4.876 2.738 1.00 93.81 101 LYS A O 1
ATOM 800 N N . ILE A 1 102 ? -17.319 -4.148 4.623 1.00 94.12 102 ILE A N 1
ATOM 801 C CA . ILE A 1 102 ? -16.241 -4.517 5.547 1.00 94.12 102 ILE A CA 1
ATOM 802 C C . ILE A 1 102 ? -15.972 -6.027 5.487 1.00 94.12 102 ILE A C 1
ATOM 804 O O . ILE A 1 102 ? -14.820 -6.442 5.379 1.00 94.12 102 ILE A O 1
ATOM 808 N N . ASN A 1 103 ? -17.030 -6.843 5.475 1.00 93.56 103 ASN A N 1
ATOM 809 C CA . ASN A 1 103 ? -16.916 -8.302 5.477 1.00 93.56 103 ASN A CA 1
ATOM 810 C C . ASN A 1 103 ? -16.267 -8.881 4.211 1.00 93.56 103 ASN A C 1
ATOM 812 O O . ASN A 1 103 ? -15.787 -10.005 4.263 1.00 93.56 103 ASN A O 1
ATOM 816 N N . LYS A 1 104 ? -16.184 -8.134 3.099 1.00 93.88 104 LYS A N 1
ATOM 817 C CA . LYS A 1 104 ? -15.456 -8.586 1.895 1.00 93.88 104 LYS A CA 1
ATOM 818 C C . LYS A 1 104 ? -13.957 -8.731 2.110 1.00 93.88 104 LYS A C 1
ATOM 820 O O . LYS A 1 104 ? -13.304 -9.421 1.336 1.00 93.88 104 LYS A O 1
ATOM 825 N N . LEU A 1 105 ? -13.409 -8.029 3.099 1.00 93.12 105 LEU A N 1
ATOM 826 C CA . LEU A 1 105 ? -11.984 -8.080 3.401 1.00 93.12 105 LEU A CA 1
ATOM 827 C C . LEU A 1 105 ? -11.619 -9.256 4.308 1.00 93.12 105 LEU A C 1
ATOM 829 O O . LEU A 1 105 ? -10.439 -9.569 4.396 1.00 93.12 105 LEU A O 1
ATOM 833 N N . GLU A 1 106 ? -12.595 -9.911 4.946 1.00 91.75 106 GLU A N 1
ATOM 834 C CA . GLU A 1 106 ? -12.377 -11.086 5.801 1.00 91.75 106 GLU A CA 1
ATOM 835 C C . GLU A 1 106 ? -11.175 -10.889 6.757 1.00 91.75 106 GLU A C 1
ATOM 837 O O . GLU A 1 106 ? -11.103 -9.882 7.467 1.00 91.75 106 GLU A O 1
ATOM 842 N N . ASP A 1 107 ? -10.201 -11.805 6.740 1.00 88.62 107 ASP A N 1
ATOM 843 C CA . ASP A 1 107 ? -8.990 -11.778 7.574 1.00 88.62 107 ASP A CA 1
ATOM 844 C C . ASP A 1 107 ? -7.979 -10.672 7.187 1.00 88.62 107 ASP A C 1
ATOM 846 O O . ASP A 1 107 ? -7.015 -10.396 7.915 1.00 88.62 107 ASP A O 1
ATOM 850 N N . GLU A 1 108 ? -8.172 -10.019 6.038 1.00 87.38 108 GLU A N 1
ATOM 851 C CA . GLU A 1 108 ? -7.370 -8.873 5.592 1.00 87.38 108 GLU A CA 1
ATOM 852 C C . GLU A 1 108 ? -7.885 -7.540 6.156 1.00 87.38 108 GLU A C 1
ATOM 854 O O . GLU A 1 108 ? -7.208 -6.511 6.050 1.00 87.38 108 GLU A O 1
ATOM 859 N N . LEU A 1 109 ? -9.043 -7.535 6.826 1.00 86.31 109 LEU A N 1
ATOM 860 C CA . LEU A 1 109 ? -9.520 -6.385 7.585 1.00 86.31 109 LEU A CA 1
ATOM 861 C C . LEU A 1 109 ? -8.706 -6.215 8.877 1.00 86.31 109 LEU A C 1
ATOM 863 O O . LEU A 1 109 ? -9.099 -6.639 9.963 1.00 86.31 109 LEU A O 1
ATOM 867 N N . ARG A 1 110 ? -7.545 -5.570 8.758 1.00 80.00 110 ARG A N 1
ATOM 868 C CA . ARG A 1 110 ? -6.630 -5.335 9.881 1.00 80.00 110 ARG A CA 1
ATOM 869 C C . ARG A 1 110 ? -6.708 -3.894 10.375 1.00 80.00 110 ARG A C 1
ATOM 871 O O . ARG A 1 110 ? -6.654 -2.952 9.578 1.00 80.00 110 ARG A O 1
ATOM 878 N N . PHE A 1 111 ? -6.783 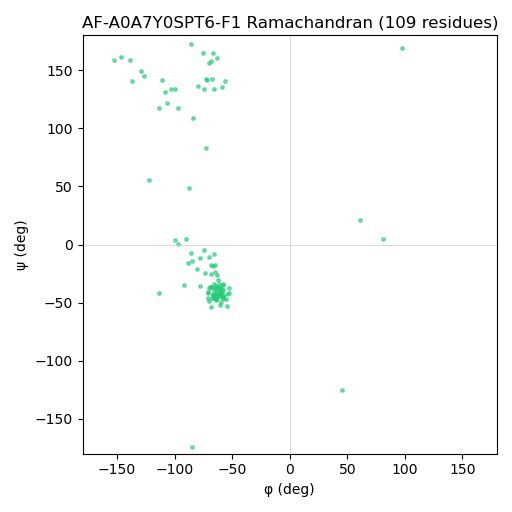-3.739 11.695 1.00 75.62 111 PHE A N 1
ATOM 879 C CA . PHE A 1 111 ? -6.830 -2.450 12.385 1.00 75.62 111 PHE A CA 1
ATOM 880 C C . PHE A 1 111 ? -5.488 -2.124 13.042 1.00 75.62 111 PHE A C 1
ATOM 882 O O . PHE A 1 111 ? -5.018 -2.927 13.881 1.00 75.62 111 PHE A O 1
#

Mean predicted aligned error: 4.9 Å

Solvent-accessible surface area (backbone atoms only — not comparable to full-atom values): 7128 Å² total; per-residue (Å²): 108,70,68,61,52,51,59,36,49,40,53,70,38,30,90,80,41,44,68,63,21,40,55,52,54,72,71,48,87,76,94,74,74,97,50,54,88,79,58,72,86,63,80,86,73,78,79,83,63,90,87,52,77,89,35,72,67,50,53,51,54,53,49,52,53,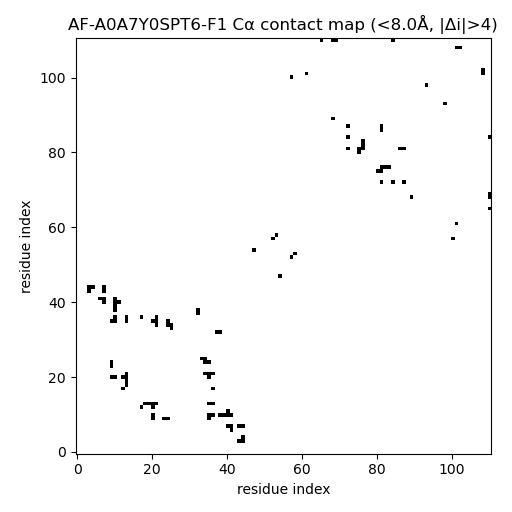43,52,56,51,50,54,53,55,53,52,36,37,76,72,62,77,35,92,50,65,92,74,59,86,84,89,84,87,66,57,74,69,56,43,59,59,57,57,73,43,56,93,71,64,77,117

Foldseek 3Di:
DVLLVLVQVLLVCCVPPVVVSQVSVVVRDDDDDNGSVPDDHRPPDDDDDPPDPCDPVLVVLLVVVVVVVVVVVVVCVVVVVDVDPVVDDDDDDDPPVSCVSLCVCPVVSDD

Organism: Vibrio parahaemolyticus (NCBI:txid670)

Sequence (111 aa):
ALYYIVEALVRWMAPIMSSTADEIWNEMPGQRDKFVFTGEWFDGLFGLAEGEELNNEFWTEIQAVRGAVNKLLEDARKEKTIGGALQAEVTLFADDALAAKINKLEDELRF